Protein AF-A0A752V2S8-F1 (afdb_monomer_lite)

Structure (mmCIF, N/CA/C/O backbone):
data_AF-A0A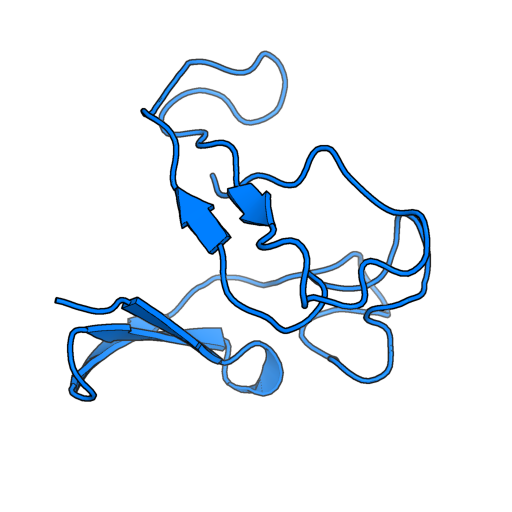752V2S8-F1
#
_entry.id   AF-A0A752V2S8-F1
#
loop_
_atom_site.group_PDB
_atom_site.id
_atom_site.type_symbol
_atom_site.label_atom_id
_atom_site.label_alt_id
_atom_site.label_comp_id
_atom_site.label_asym_id
_atom_site.label_entity_id
_atom_site.label_seq_id
_atom_site.pdbx_PDB_ins_code
_atom_site.Cartn_x
_atom_site.Cartn_y
_atom_site.Cartn_z
_atom_site.occupancy
_atom_site.B_iso_or_equiv
_atom_site.auth_seq_id
_atom_site.auth_comp_id
_atom_site.auth_asym_id
_atom_site.auth_atom_id
_atom_site.pdbx_PDB_model_num
ATOM 1 N N . MET A 1 1 ? -6.730 4.345 16.533 1.00 73.50 1 MET A N 1
ATOM 2 C CA . MET A 1 1 ? -7.552 4.268 15.309 1.00 73.50 1 MET A CA 1
ATOM 3 C C . MET A 1 1 ? -6.714 3.579 14.244 1.00 73.50 1 MET A C 1
ATOM 5 O O . MET A 1 1 ? -5.628 4.072 13.966 1.00 73.50 1 MET A O 1
ATOM 9 N N . SER A 1 2 ? -7.133 2.418 13.740 1.00 88.19 2 SER A N 1
ATOM 10 C CA . SER A 1 2 ? -6.336 1.606 12.808 1.00 88.19 2 SER A CA 1
ATOM 11 C C . SER A 1 2 ? -7.108 1.298 11.529 1.00 88.19 2 SER A C 1
ATOM 13 O O . SER A 1 2 ? -8.261 0.864 11.564 1.00 88.19 2 SER A O 1
ATOM 15 N N . TRP A 1 3 ? -6.450 1.520 10.395 1.00 93.31 3 TRP A N 1
ATOM 16 C CA . TRP A 1 3 ? -6.913 1.065 9.090 1.00 93.31 3 TRP A CA 1
ATOM 17 C C . TRP A 1 3 ? -6.296 -0.297 8.779 1.00 93.31 3 TRP A C 1
ATOM 19 O O . TRP A 1 3 ? -5.097 -0.493 8.973 1.00 93.31 3 TRP A O 1
ATOM 29 N N . VAL A 1 4 ? -7.101 -1.232 8.276 1.00 96.12 4 VAL A N 1
ATOM 30 C CA . VAL A 1 4 ? -6.647 -2.556 7.833 1.00 96.12 4 VAL A CA 1
ATOM 31 C C . VAL A 1 4 ? -7.103 -2.786 6.401 1.00 96.12 4 VAL A C 1
ATOM 33 O O . VAL A 1 4 ? -8.298 -2.780 6.111 1.00 96.12 4 VAL A O 1
ATOM 36 N N . TYR A 1 5 ? -6.145 -3.038 5.512 1.00 95.81 5 TYR A N 1
ATOM 37 C CA . TYR A 1 5 ? -6.409 -3.458 4.141 1.00 95.81 5 TYR A CA 1
ATOM 38 C C . TYR A 1 5 ? -6.206 -4.967 4.001 1.00 95.81 5 TYR A C 1
ATOM 40 O O . TYR A 1 5 ? -5.126 -5.488 4.283 1.00 95.81 5 TYR A O 1
ATOM 48 N N . LYS A 1 6 ? -7.234 -5.684 3.540 1.00 96.06 6 LYS A N 1
ATOM 49 C CA . LYS A 1 6 ? -7.143 -7.122 3.254 1.00 96.06 6 LYS A CA 1
ATOM 50 C C . LYS A 1 6 ? -6.902 -7.333 1.761 1.00 96.06 6 LYS A C 1
ATOM 52 O O . LYS A 1 6 ? -7.857 -7.335 1.000 1.00 96.06 6 LYS A O 1
ATOM 57 N N . ILE A 1 7 ? -5.653 -7.572 1.352 1.00 94.94 7 ILE A N 1
ATOM 58 C CA . ILE A 1 7 ? -5.232 -7.682 -0.065 1.00 94.94 7 ILE A CA 1
ATOM 59 C C . ILE A 1 7 ? -6.137 -8.617 -0.884 1.00 94.94 7 ILE A C 1
ATOM 61 O O . ILE A 1 7 ? -6.694 -8.198 -1.894 1.00 94.94 7 ILE A O 1
ATOM 65 N N . LYS A 1 8 ? -6.330 -9.861 -0.422 1.00 94.31 8 LYS A N 1
ATOM 66 C CA . LYS A 1 8 ? -7.115 -10.880 -1.142 1.00 94.31 8 LYS A CA 1
ATOM 67 C C . LYS A 1 8 ? -8.591 -10.519 -1.286 1.00 94.31 8 LYS A C 1
ATOM 69 O O . LYS A 1 8 ? -9.183 -10.802 -2.318 1.00 94.31 8 LYS A O 1
ATOM 74 N N . ALA A 1 9 ? -9.161 -9.899 -0.256 1.00 94.94 9 ALA A N 1
ATOM 75 C CA . ALA A 1 9 ? -10.562 -9.484 -0.224 1.00 94.94 9 ALA A CA 1
ATOM 76 C C . ALA A 1 9 ? -10.768 -8.051 -0.725 1.00 94.94 9 ALA A C 1
ATOM 78 O O . ALA A 1 9 ? -11.897 -7.598 -0.796 1.00 94.94 9 ALA A O 1
ATOM 79 N N . HIS A 1 10 ? -9.687 -7.339 -1.061 1.00 94.44 10 HIS A N 1
ATOM 80 C CA . HIS A 1 10 ? -9.689 -5.959 -1.534 1.00 94.44 10 HIS A CA 1
ATOM 81 C C . HIS A 1 10 ? -10.496 -4.981 -0.655 1.00 94.44 10 HIS A C 1
ATOM 83 O O . HIS A 1 10 ? -10.802 -3.883 -1.090 1.00 94.44 10 HIS A O 1
ATOM 89 N N . THR A 1 11 ? -10.738 -5.310 0.616 1.00 96.19 11 THR A N 1
ATOM 90 C CA . THR A 1 11 ? -11.563 -4.509 1.534 1.00 96.19 11 THR A CA 1
ATOM 91 C C . THR A 1 11 ? -10.718 -3.662 2.484 1.00 96.19 11 THR A C 1
ATOM 93 O O . THR A 1 11 ? -9.739 -4.171 3.048 1.00 96.19 11 THR A O 1
ATOM 96 N N . PHE A 1 12 ? -11.155 -2.434 2.757 1.00 95.06 12 PHE A N 1
ATOM 97 C CA . PHE A 1 12 ? -10.653 -1.586 3.838 1.00 95.06 12 PHE A CA 1
ATOM 98 C C . PHE A 1 12 ? -11.570 -1.631 5.060 1.00 95.06 12 PHE A C 1
ATOM 100 O O . PHE A 1 12 ? -12.793 -1.551 4.948 1.00 95.06 12 PHE A O 1
ATOM 107 N N . HIS A 1 13 ? -10.954 -1.727 6.237 1.00 97.12 13 HIS A N 1
ATOM 108 C CA . HIS A 1 13 ? -11.629 -1.729 7.530 1.00 97.12 13 HIS A CA 1
ATOM 109 C C . HIS A 1 13 ? -11.059 -0.624 8.412 1.00 97.12 13 HIS A C 1
ATOM 111 O O . HIS A 1 13 ? -9.840 -0.476 8.491 1.00 97.12 13 HIS A O 1
ATOM 117 N N . LEU A 1 14 ? -11.925 0.107 9.108 1.00 95.62 14 LEU A N 1
ATOM 118 C CA . LEU A 1 14 ? -11.553 1.081 10.129 1.00 95.62 14 LEU A CA 1
ATOM 119 C C . LEU A 1 14 ? -11.974 0.537 11.491 1.00 95.62 14 LEU A C 1
ATOM 121 O O . LEU A 1 14 ? -13.156 0.300 11.726 1.00 95.62 14 LEU A O 1
ATOM 125 N N . ASN A 1 15 ? -11.005 0.312 12.381 1.00 94.50 15 ASN A N 1
ATOM 126 C CA . ASN A 1 15 ? -11.234 -0.278 13.706 1.00 94.50 15 ASN A CA 1
ATOM 127 C C . ASN A 1 15 ? -12.045 -1.595 13.650 1.00 94.50 15 ASN A C 1
ATOM 129 O O . ASN A 1 15 ? -12.887 -1.856 14.502 1.00 94.50 15 ASN A O 1
ATOM 133 N N . GLY A 1 16 ? -11.814 -2.413 12.617 1.00 94.12 16 GLY A N 1
ATOM 134 C CA . GLY A 1 16 ? -12.498 -3.696 12.412 1.00 94.12 16 GLY A CA 1
ATOM 135 C C . GLY A 1 16 ? -13.838 -3.624 11.671 1.00 94.12 16 GLY A C 1
ATOM 136 O O . GLY A 1 16 ? -14.336 -4.668 11.259 1.00 94.12 16 GLY A O 1
ATOM 137 N N . ALA A 1 17 ? -14.394 -2.431 11.441 1.00 96.75 17 ALA A N 1
ATOM 138 C CA . ALA A 1 17 ? -15.606 -2.254 10.647 1.00 96.75 17 ALA A CA 1
ATOM 139 C C . ALA A 1 17 ? -15.267 -2.044 9.167 1.00 96.75 17 ALA A C 1
ATOM 141 O O . ALA A 1 17 ? -14.453 -1.178 8.839 1.00 96.75 17 ALA A O 1
ATOM 142 N N . TYR A 1 18 ? -15.921 -2.791 8.273 1.00 97.19 18 TYR A N 1
ATOM 143 C CA . TYR A 1 18 ? -15.831 -2.577 6.825 1.00 97.19 18 TYR A CA 1
ATOM 144 C C . TYR A 1 18 ? -16.179 -1.128 6.469 1.00 97.19 18 TYR A C 1
ATOM 146 O O . TYR A 1 18 ? -17.087 -0.546 7.060 1.00 97.19 18 TYR A O 1
ATOM 154 N N . GLN A 1 19 ? -15.454 -0.554 5.511 1.00 97.38 19 GLN A N 1
ATOM 155 C CA . GLN A 1 19 ? -15.700 0.801 5.022 1.00 97.38 19 GLN A CA 1
ATOM 156 C C . GLN A 1 19 ? -15.982 0.810 3.520 1.00 97.38 19 GLN A C 1
ATOM 158 O O . GLN A 1 19 ? -17.005 1.335 3.093 1.00 97.38 19 GLN A O 1
ATOM 163 N N . PHE A 1 20 ? -15.076 0.246 2.719 1.00 96.31 20 PHE A N 1
ATOM 164 C CA . PHE A 1 20 ? -15.183 0.238 1.260 1.00 96.31 20 PHE A CA 1
ATOM 165 C C . PHE A 1 20 ? -14.222 -0.777 0.630 1.00 96.31 20 PHE A C 1
ATOM 167 O O . PHE A 1 20 ? -13.306 -1.286 1.287 1.00 96.31 20 PHE A O 1
ATOM 174 N N . ASP A 1 21 ? -14.394 -1.001 -0.672 1.00 95.88 21 ASP A N 1
ATOM 175 C CA . ASP A 1 21 ? -13.506 -1.822 -1.490 1.00 95.88 21 ASP A CA 1
ATOM 176 C C . ASP A 1 21 ? -12.492 -0.986 -2.275 1.00 95.88 21 ASP A C 1
ATOM 178 O O . ASP A 1 21 ? -12.792 0.050 -2.869 1.00 95.88 21 ASP A O 1
ATOM 182 N N . ALA A 1 22 ? -11.265 -1.487 -2.321 1.00 92.44 22 ALA A N 1
ATOM 183 C CA . ALA A 1 22 ? -10.241 -1.076 -3.259 1.00 92.44 22 ALA A CA 1
ATOM 184 C C . ALA A 1 22 ? -10.485 -1.711 -4.635 1.00 92.44 22 ALA A C 1
ATOM 186 O O . ALA A 1 22 ? -11.177 -2.718 -4.776 1.00 92.44 22 ALA A O 1
ATOM 187 N N . ARG A 1 23 ? -9.814 -1.180 -5.661 1.00 92.12 23 ARG A N 1
ATOM 188 C CA . ARG A 1 23 ? -9.838 -1.780 -7.003 1.00 92.12 23 ARG A CA 1
ATOM 189 C C . ARG A 1 23 ? -8.986 -3.046 -7.080 1.00 92.12 23 ARG A C 1
ATOM 191 O O . ARG A 1 23 ? -9.491 -4.119 -7.389 1.00 92.12 23 ARG A O 1
ATOM 198 N N . TYR A 1 24 ? -7.678 -2.915 -6.864 1.00 91.81 24 TYR A N 1
ATOM 199 C CA . TYR A 1 24 ? -6.732 -4.032 -6.868 1.00 91.81 24 TYR A CA 1
ATOM 200 C C . TYR A 1 24 ? -5.381 -3.615 -6.272 1.00 91.81 24 TYR A C 1
ATOM 202 O O . TYR A 1 24 ? -5.059 -2.430 -6.222 1.00 91.81 24 TYR A O 1
ATOM 210 N N . ALA A 1 25 ? -4.558 -4.601 -5.917 1.00 92.56 25 ALA A N 1
ATOM 211 C CA . ALA A 1 25 ? -3.140 -4.440 -5.611 1.00 92.56 25 ALA A CA 1
ATOM 212 C C . ALA A 1 25 ? -2.302 -5.413 -6.457 1.00 92.56 25 ALA A C 1
ATOM 214 O O . ALA A 1 25 ? -2.648 -6.585 -6.564 1.00 92.56 25 ALA A O 1
ATOM 215 N N . GLY A 1 26 ? -1.193 -4.947 -7.040 1.00 93.38 26 GLY A N 1
ATOM 216 C CA . GLY A 1 26 ? -0.321 -5.750 -7.914 1.00 93.38 26 GLY A CA 1
ATOM 217 C C . GLY A 1 26 ? -0.618 -5.608 -9.417 1.00 93.38 26 GLY A C 1
ATOM 218 O O . GLY A 1 26 ? -1.621 -5.028 -9.832 1.00 93.38 26 GLY A O 1
ATOM 219 N N . ARG A 1 27 ? 0.286 -6.105 -10.264 1.00 93.81 27 ARG A N 1
ATOM 220 C CA . ARG A 1 27 ? 0.170 -6.088 -11.734 1.00 93.81 27 ARG A CA 1
ATOM 221 C C . ARG A 1 27 ? -0.783 -7.176 -12.252 1.00 93.81 27 ARG A C 1
ATOM 223 O O . ARG A 1 27 ? -1.059 -8.133 -11.528 1.00 93.81 27 ARG A O 1
ATOM 230 N N . PRO A 1 28 ? -1.268 -7.081 -13.511 1.00 94.94 28 PRO A N 1
ATOM 231 C CA . PRO A 1 28 ? -1.967 -8.191 -14.166 1.00 94.94 28 PRO A CA 1
ATOM 232 C C . PRO A 1 28 ? -1.197 -9.514 -14.012 1.00 94.94 28 PRO A C 1
ATOM 234 O O . PRO A 1 28 ? 0.020 -9.531 -14.176 1.00 94.94 28 PRO A O 1
ATOM 237 N N . GLY A 1 29 ? -1.897 -10.590 -13.642 1.00 95.19 29 GLY A N 1
ATOM 238 C CA . GLY A 1 29 ? -1.302 -11.893 -13.304 1.00 95.19 29 GLY A CA 1
ATOM 239 C C . GLY A 1 29 ? -0.885 -12.069 -11.835 1.00 95.19 29 GLY A C 1
ATOM 240 O O . GLY A 1 29 ? -0.663 -13.192 -11.412 1.00 95.19 29 GLY A O 1
ATOM 241 N N . PHE A 1 30 ? -0.832 -10.989 -11.047 1.00 96.19 30 PHE A N 1
ATOM 242 C CA . PHE A 1 30 ? -0.416 -11.001 -9.632 1.00 96.19 30 PHE A CA 1
ATOM 243 C C . PHE A 1 30 ? -1.410 -10.265 -8.717 1.00 96.19 30 PHE A C 1
ATOM 245 O O . PHE A 1 30 ? -1.112 -9.983 -7.555 1.00 96.19 30 PHE A O 1
ATOM 252 N N . LYS A 1 31 ? -2.575 -9.882 -9.256 1.00 95.31 31 LYS A N 1
ATOM 253 C CA . LYS A 1 31 ? -3.543 -9.032 -8.561 1.00 95.31 31 LYS A CA 1
ATOM 254 C C . LYS A 1 31 ? -4.094 -9.725 -7.322 1.00 95.31 31 LYS A C 1
ATOM 256 O O . LYS A 1 31 ? -4.572 -10.849 -7.411 1.00 95.31 31 LYS A O 1
ATOM 261 N N . ASN A 1 32 ? -4.098 -9.003 -6.206 1.00 94.50 32 ASN A N 1
ATOM 262 C CA . ASN A 1 32 ? -4.745 -9.383 -4.950 1.00 94.50 32 ASN A CA 1
ATOM 263 C C . ASN A 1 32 ? -4.239 -10.711 -4.352 1.00 94.50 32 ASN A C 1
ATOM 265 O O . ASN A 1 32 ? -4.870 -11.260 -3.454 1.00 94.50 32 ASN A O 1
ATOM 269 N N . ASP A 1 33 ? -3.087 -11.214 -4.796 1.00 96.12 33 ASP A N 1
ATOM 270 C CA . ASP A 1 33 ? -2.517 -12.453 -4.278 1.00 96.12 33 ASP A CA 1
ATOM 271 C C . ASP A 1 33 ? -1.285 -12.175 -3.412 1.00 96.12 33 ASP A C 1
ATOM 273 O O . ASP A 1 33 ? -0.184 -11.929 -3.912 1.00 96.12 33 ASP A O 1
ATOM 277 N N . SER A 1 34 ? -1.475 -12.225 -2.091 1.00 94.94 34 SER A N 1
ATOM 278 C CA . SER A 1 34 ? -0.404 -12.003 -1.114 1.00 94.94 34 SER A CA 1
ATOM 279 C C . SER A 1 34 ? 0.708 -13.052 -1.174 1.00 94.94 34 SER A C 1
ATOM 281 O O . SER A 1 34 ? 1.790 -12.787 -0.665 1.00 94.94 34 SER A O 1
ATOM 283 N N . ALA A 1 35 ? 0.496 -14.213 -1.805 1.00 96.44 35 ALA A N 1
ATOM 284 C CA . ALA A 1 35 ? 1.582 -15.168 -2.034 1.00 96.44 35 ALA A CA 1
ATOM 285 C C . ALA A 1 35 ? 2.679 -14.580 -2.941 1.00 96.44 35 ALA A C 1
ATOM 287 O O . ALA A 1 35 ? 3.843 -14.958 -2.849 1.00 96.44 35 ALA A O 1
ATOM 288 N N . ASN A 1 36 ? 2.325 -13.597 -3.772 1.00 97.00 36 ASN A N 1
ATOM 289 C CA . ASN A 1 36 ? 3.244 -12.929 -4.683 1.00 97.00 36 ASN A CA 1
ATOM 290 C C . ASN A 1 36 ? 3.870 -11.657 -4.100 1.00 97.00 36 ASN A C 1
ATOM 292 O O . ASN A 1 36 ? 4.507 -10.899 -4.829 1.00 97.00 36 ASN A O 1
ATOM 296 N N . GLU A 1 37 ? 3.711 -11.380 -2.807 1.00 96.31 37 GLU A N 1
ATOM 297 C CA . GLU A 1 37 ? 4.129 -10.110 -2.208 1.00 96.31 37 GLU A CA 1
ATOM 298 C C . GLU A 1 37 ? 5.648 -9.858 -2.227 1.00 96.31 37 GLU A C 1
ATOM 300 O O . GLU A 1 37 ? 6.082 -8.715 -2.125 1.00 96.31 37 GLU A O 1
ATOM 305 N N . CYS A 1 38 ? 6.478 -10.881 -2.430 1.00 96.81 38 CYS A N 1
ATOM 306 C CA . CYS A 1 38 ? 7.918 -10.697 -2.632 1.00 96.81 38 CYS A CA 1
ATOM 307 C C . CYS A 1 38 ? 8.326 -10.566 -4.111 1.00 96.81 38 CYS A C 1
ATOM 309 O O . CYS A 1 38 ? 9.493 -10.311 -4.406 1.00 96.81 38 CYS A O 1
ATOM 311 N N . VAL A 1 39 ? 7.394 -10.692 -5.064 1.00 96.81 39 VAL A N 1
ATOM 312 C CA . VAL A 1 39 ? 7.708 -10.579 -6.495 1.00 96.81 39 VAL A CA 1
ATOM 313 C C . VAL A 1 39 ? 7.884 -9.104 -6.863 1.00 96.81 39 VAL A C 1
ATOM 315 O O . VAL A 1 39 ? 6.914 -8.357 -7.037 1.00 96.81 39 VAL A O 1
ATOM 318 N N . ARG A 1 40 ? 9.144 -8.673 -6.984 1.00 94.44 40 ARG A N 1
ATOM 319 C CA . ARG A 1 40 ? 9.530 -7.287 -7.288 1.00 94.44 40 ARG A CA 1
ATOM 320 C C . ARG A 1 40 ? 8.793 -6.744 -8.519 1.00 94.44 40 ARG A C 1
ATOM 322 O O . ARG A 1 40 ? 8.637 -7.434 -9.523 1.00 94.44 40 ARG A O 1
ATOM 329 N N . ASP A 1 41 ? 8.308 -5.507 -8.405 1.00 90.75 41 ASP A N 1
ATOM 330 C CA . ASP A 1 41 ? 7.581 -4.746 -9.435 1.00 90.75 41 ASP A CA 1
ATOM 331 C C . ASP A 1 41 ? 6.296 -5.383 -9.998 1.00 90.75 41 ASP A C 1
ATOM 333 O O . ASP A 1 41 ? 5.669 -4.793 -10.882 1.00 90.75 41 ASP A O 1
ATOM 337 N N . LYS A 1 42 ? 5.861 -6.542 -9.482 1.00 95.19 42 LYS A N 1
ATOM 338 C CA . LYS A 1 42 ? 4.676 -7.275 -9.957 1.00 95.19 42 LYS A CA 1
ATOM 339 C C . LYS A 1 42 ? 3.671 -7.552 -8.845 1.00 95.19 42 LYS A C 1
ATOM 341 O O . LYS A 1 42 ? 2.488 -7.274 -9.023 1.00 95.19 42 LYS A O 1
ATOM 346 N N . GLY A 1 43 ? 4.137 -8.081 -7.720 1.00 96.06 43 GLY A N 1
ATOM 347 C CA . GLY A 1 43 ? 3.301 -8.489 -6.602 1.00 96.06 43 GLY A CA 1
ATOM 348 C C . GLY A 1 43 ? 2.594 -7.333 -5.896 1.00 96.06 43 GLY A C 1
ATOM 349 O O . GLY A 1 43 ? 3.032 -6.176 -6.011 1.00 96.06 43 GLY A O 1
ATOM 350 N N . PRO A 1 44 ? 1.536 -7.629 -5.123 1.00 96.38 44 PRO A N 1
ATOM 351 C CA . PRO A 1 44 ? 0.883 -6.640 -4.274 1.00 96.38 44 PRO A CA 1
ATOM 352 C C . PRO A 1 44 ? 1.835 -6.121 -3.187 1.00 96.38 44 PRO A C 1
ATOM 354 O O . PRO A 1 44 ? 2.997 -6.530 -3.094 1.00 96.38 44 PRO A O 1
ATOM 357 N N . LEU A 1 45 ? 1.346 -5.173 -2.389 1.00 95.81 45 LEU A N 1
ATOM 358 C CA . LEU A 1 45 ? 2.070 -4.654 -1.234 1.00 95.81 45 LEU A CA 1
ATOM 359 C C . LEU A 1 45 ? 2.447 -5.812 -0.286 1.00 95.81 45 LEU A C 1
ATOM 361 O O . LEU A 1 45 ? 1.571 -6.626 0.008 1.00 95.81 45 LEU A O 1
ATOM 365 N N . PRO A 1 46 ? 3.699 -5.895 0.195 1.00 96.56 46 PRO A N 1
ATOM 366 C CA . PRO A 1 46 ? 4.041 -6.777 1.305 1.00 96.56 46 PRO A CA 1
ATOM 367 C C . PRO A 1 46 ? 3.128 -6.551 2.513 1.00 96.56 46 PRO A C 1
ATOM 369 O O . PRO A 1 46 ? 2.752 -5.424 2.832 1.00 96.56 46 PRO A O 1
ATOM 372 N N . ARG A 1 47 ? 2.721 -7.626 3.182 1.00 96.62 47 ARG A N 1
ATOM 373 C CA . ARG A 1 47 ? 1.934 -7.521 4.412 1.00 96.62 47 ARG A CA 1
ATOM 374 C C . ARG A 1 47 ? 2.778 -6.915 5.534 1.00 96.62 47 ARG A C 1
ATOM 376 O O . ARG A 1 47 ? 3.963 -7.211 5.671 1.00 96.62 47 ARG A O 1
ATOM 383 N N . GLY A 1 48 ? 2.144 -6.090 6.361 1.00 96.00 48 GLY A N 1
ATOM 384 C CA . GLY A 1 48 ? 2.778 -5.480 7.523 1.00 96.00 48 GLY A CA 1
ATOM 385 C C . GLY A 1 48 ? 2.111 -4.178 7.946 1.00 96.00 48 GLY A C 1
ATOM 386 O O . GLY A 1 48 ? 1.044 -3.816 7.442 1.00 96.00 48 GLY A O 1
ATOM 387 N N . THR A 1 49 ? 2.759 -3.476 8.870 1.00 96.81 49 THR A N 1
ATOM 388 C CA . THR A 1 49 ? 2.295 -2.191 9.402 1.00 96.81 49 THR A CA 1
ATOM 389 C C . THR A 1 49 ? 2.962 -1.041 8.661 1.00 96.81 49 THR A C 1
ATOM 391 O O . THR A 1 49 ? 4.168 -1.059 8.419 1.00 96.81 49 THR A O 1
ATOM 394 N N . TYR A 1 50 ? 2.188 -0.026 8.288 1.00 96.38 50 TYR A N 1
ATOM 395 C CA . TYR A 1 50 ? 2.684 1.116 7.528 1.00 96.38 50 TYR A CA 1
ATOM 396 C C . TYR A 1 50 ? 2.227 2.426 8.152 1.00 96.38 50 TYR A C 1
ATOM 398 O O . TYR A 1 50 ? 1.074 2.555 8.561 1.00 96.38 50 TYR A O 1
ATOM 406 N N . THR A 1 51 ? 3.104 3.423 8.124 1.00 95.75 51 THR A N 1
ATOM 407 C CA . THR A 1 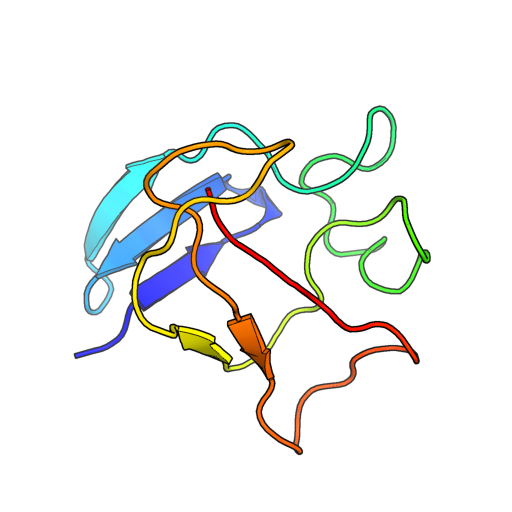51 ? 2.713 4.821 8.302 1.00 95.75 51 THR A CA 1
ATOM 408 C C . THR A 1 51 ? 2.289 5.382 6.949 1.00 95.75 51 THR A C 1
ATOM 410 O O . THR A 1 51 ? 3.048 5.313 5.978 1.00 95.75 51 THR A O 1
ATOM 413 N N . ILE A 1 52 ? 1.079 5.939 6.880 1.00 95.19 52 ILE A N 1
ATOM 414 C CA . ILE A 1 52 ? 0.579 6.643 5.695 1.00 95.19 52 ILE A CA 1
ATOM 415 C C . ILE A 1 52 ? 1.036 8.099 5.791 1.00 95.19 52 ILE A C 1
ATOM 417 O O . ILE A 1 52 ? 0.681 8.807 6.731 1.00 95.19 52 ILE A O 1
ATOM 421 N N . GLY A 1 53 ? 1.861 8.527 4.839 1.00 95.50 53 GLY A N 1
ATOM 422 C CA . GLY A 1 53 ? 2.301 9.916 4.732 1.00 95.50 53 GLY A CA 1
ATOM 423 C C . GLY A 1 53 ? 1.204 10.847 4.199 1.00 95.50 53 GLY A C 1
ATOM 424 O O . GLY A 1 53 ? 0.159 10.379 3.742 1.00 95.50 53 GLY A O 1
ATOM 425 N N . PRO A 1 54 ? 1.443 12.169 4.203 1.00 96.50 54 PRO A N 1
ATOM 426 C CA . PRO A 1 54 ? 0.492 13.133 3.662 1.00 96.50 54 PRO A CA 1
ATOM 427 C C . PRO A 1 54 ? 0.222 12.888 2.172 1.00 96.50 54 PRO A C 1
ATOM 429 O O . PRO A 1 54 ? 1.085 12.400 1.432 1.00 96.50 54 PRO A O 1
ATOM 432 N N . ALA A 1 55 ? -0.980 13.261 1.733 1.00 97.19 55 ALA A N 1
ATOM 433 C CA . ALA A 1 55 ? -1.337 13.248 0.323 1.00 97.19 55 ALA A CA 1
ATOM 434 C C . ALA A 1 55 ? -0.507 14.281 -0.452 1.00 97.19 55 ALA A C 1
ATOM 436 O O . ALA A 1 55 ? -0.297 15.404 0.003 1.00 97.19 55 ALA A O 1
ATOM 437 N N . PHE A 1 56 ? -0.051 13.902 -1.641 1.00 97.56 56 PHE A N 1
ATOM 438 C CA . PHE A 1 56 ? 0.702 14.762 -2.543 1.00 97.56 56 PHE A CA 1
ATOM 439 C C . PHE A 1 56 ? 0.337 14.470 -4.002 1.00 97.56 56 PHE A C 1
ATOM 441 O O . PHE A 1 56 ? -0.320 13.476 -4.328 1.00 97.56 56 PHE A O 1
ATOM 448 N N . PHE A 1 57 ? 0.765 15.358 -4.897 1.00 97.88 57 PHE A N 1
ATOM 449 C CA . PHE A 1 57 ? 0.629 15.155 -6.333 1.00 97.88 57 PHE A CA 1
ATOM 450 C C . PHE A 1 57 ? 1.806 14.339 -6.877 1.00 97.88 57 PHE A C 1
ATOM 452 O O . PHE A 1 57 ? 2.960 14.751 -6.756 1.00 97.88 57 PHE A O 1
ATOM 459 N N . HIS A 1 58 ? 1.522 13.215 -7.536 1.00 96.62 58 HIS A N 1
ATOM 460 C CA . HIS A 1 58 ? 2.536 12.411 -8.217 1.00 96.62 58 HIS A CA 1
ATOM 461 C C . HIS A 1 58 ? 2.349 12.469 -9.746 1.00 96.62 58 HIS A C 1
ATOM 463 O O . HIS A 1 58 ? 1.221 12.330 -10.224 1.00 96.62 58 HIS A O 1
ATOM 469 N N . PRO A 1 59 ? 3.415 12.606 -10.562 1.00 96.50 59 PRO A N 1
ATOM 470 C CA . PRO A 1 59 ? 3.280 12.772 -12.015 1.00 96.50 59 PRO A CA 1
ATOM 471 C C . PRO A 1 59 ? 2.485 11.663 -12.721 1.00 96.50 59 PRO A C 1
ATOM 473 O O . PRO A 1 59 ? 1.801 11.927 -13.708 1.00 96.50 59 PRO A O 1
ATOM 476 N N . ARG A 1 60 ? 2.550 10.426 -12.205 1.00 94.12 60 ARG A N 1
ATOM 477 C CA . ARG A 1 60 ? 1.873 9.255 -12.787 1.00 94.12 60 ARG A CA 1
ATOM 478 C C . ARG A 1 60 ? 0.489 8.999 -12.193 1.00 94.12 60 ARG A C 1
ATOM 480 O O . ARG A 1 60 ? -0.437 8.695 -12.931 1.00 94.12 60 ARG A O 1
ATOM 487 N N . THR A 1 61 ? 0.372 9.079 -10.871 1.00 93.94 61 THR A N 1
ATOM 488 C CA . THR A 1 61 ? -0.826 8.659 -10.116 1.00 93.94 61 THR A CA 1
ATOM 489 C C . THR A 1 61 ? -1.695 9.837 -9.681 1.00 93.94 61 THR A C 1
ATOM 491 O O . THR A 1 61 ? -2.791 9.636 -9.183 1.00 93.94 61 THR A O 1
ATOM 494 N N . ARG A 1 62 ? -1.252 11.063 -9.988 1.00 94.25 62 ARG A N 1
ATOM 495 C CA . ARG A 1 62 ? -1.966 12.333 -9.812 1.00 94.25 62 ARG A CA 1
ATOM 496 C C . ARG A 1 62 ? -2.259 12.639 -8.342 1.00 94.25 62 ARG A C 1
ATOM 498 O O . ARG A 1 62 ? -1.433 12.338 -7.479 1.00 94.25 62 ARG A O 1
ATOM 505 N N . ALA A 1 63 ? -3.333 13.387 -8.093 1.00 93.44 63 ALA A N 1
ATOM 506 C CA . ALA A 1 63 ? -3.725 13.827 -6.761 1.00 93.44 63 ALA A CA 1
ATOM 507 C C . ALA A 1 63 ? -4.037 12.632 -5.848 1.00 93.44 63 ALA A C 1
ATOM 509 O O . ALA A 1 63 ? -4.304 11.537 -6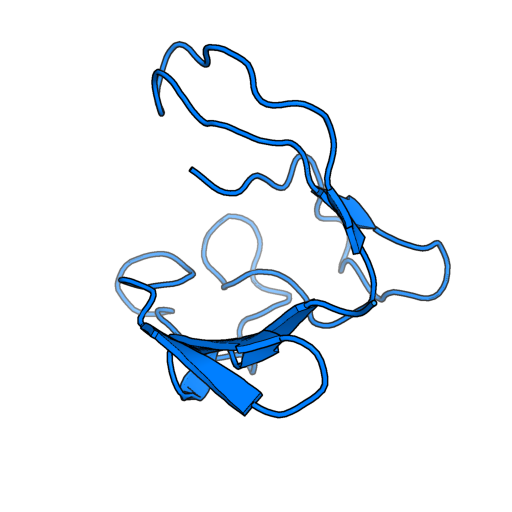.334 1.00 93.44 63 ALA A O 1
ATOM 510 N N . TRP A 1 64 ? -4.012 12.866 -4.534 1.00 94.62 64 TRP A N 1
ATOM 511 C CA . TRP A 1 64 ? -4.315 11.856 -3.509 1.00 94.62 64 TRP A CA 1
ATOM 512 C C . TRP A 1 64 ? -3.364 10.653 -3.470 1.00 94.62 64 TRP A C 1
ATOM 514 O O . TRP A 1 64 ? -3.686 9.625 -2.883 1.00 94.62 64 TRP A O 1
ATOM 524 N N . THR A 1 65 ? -2.148 10.801 -4.006 1.00 96.69 65 THR A N 1
ATOM 525 C CA . THR A 1 65 ? -1.091 9.808 -3.790 1.00 96.69 65 THR A CA 1
ATOM 526 C C . THR A 1 65 ? -0.503 9.988 -2.392 1.00 96.69 65 THR A C 1
ATOM 528 O O . THR A 1 65 ? -0.170 11.103 -2.005 1.00 96.69 65 THR A O 1
ATOM 531 N N . MET A 1 66 ? -0.332 8.909 -1.635 1.00 97.00 66 MET A N 1
ATOM 532 C CA . MET A 1 66 ? 0.281 8.913 -0.302 1.00 97.00 66 MET A CA 1
ATOM 533 C C . MET A 1 66 ? 1.381 7.855 -0.238 1.00 97.00 66 MET A C 1
ATOM 535 O O . MET A 1 66 ? 1.211 6.746 -0.745 1.00 97.00 66 MET A O 1
ATOM 539 N N . ARG A 1 67 ? 2.519 8.181 0.385 1.00 97.19 67 ARG A N 1
ATOM 540 C CA . ARG A 1 67 ? 3.610 7.215 0.600 1.00 97.19 67 ARG A CA 1
ATOM 541 C C . ARG A 1 67 ? 3.273 6.286 1.759 1.00 97.19 67 ARG A C 1
ATOM 543 O O . ARG A 1 67 ? 2.778 6.743 2.785 1.00 97.19 67 ARG A O 1
ATOM 550 N N . LEU A 1 68 ? 3.610 5.011 1.609 1.00 96.81 68 LEU A N 1
ATOM 551 C CA . LEU A 1 68 ? 3.556 4.033 2.687 1.00 96.81 68 LEU A CA 1
ATOM 552 C C . LEU A 1 68 ? 4.971 3.769 3.195 1.00 96.81 68 LEU A C 1
ATOM 554 O O . LEU A 1 68 ? 5.806 3.221 2.471 1.00 96.81 68 LEU A O 1
ATOM 558 N N . MET A 1 69 ? 5.236 4.156 4.440 1.00 97.12 69 MET A N 1
ATOM 559 C CA . MET A 1 69 ? 6.505 3.881 5.105 1.00 97.12 69 MET A CA 1
ATOM 560 C C . MET A 1 69 ? 6.364 2.606 5.944 1.00 97.12 69 MET A C 1
ATOM 562 O O . MET A 1 69 ? 5.566 2.608 6.884 1.00 97.12 69 MET A O 1
ATOM 566 N N . PRO A 1 70 ? 7.051 1.504 5.588 1.00 97.38 70 PRO A N 1
ATOM 567 C CA . PRO A 1 70 ? 6.952 0.258 6.334 1.00 97.38 70 PRO A CA 1
ATOM 568 C C . PRO A 1 70 ? 7.603 0.396 7.705 1.00 97.38 70 PRO A C 1
ATOM 570 O O . PRO A 1 70 ? 8.626 1.065 7.854 1.00 97.38 70 PRO A O 1
ATOM 573 N N . TYR A 1 71 ? 7.025 -0.287 8.683 1.00 97.00 71 TYR A N 1
ATOM 574 C CA . TYR A 1 71 ? 7.667 -0.507 9.968 1.00 97.00 71 TYR A CA 1
ATOM 575 C C . TYR A 1 71 ? 8.884 -1.440 9.809 1.00 97.00 71 TYR A C 1
ATOM 577 O O . TYR A 1 71 ? 8.854 -2.310 8.927 1.00 97.00 71 TYR A O 1
ATOM 585 N N . PRO A 1 72 ? 9.948 -1.277 10.622 1.00 95.94 72 PRO A N 1
ATOM 586 C CA . PRO A 1 72 ? 11.172 -2.078 10.517 1.00 95.94 72 PRO A CA 1
ATOM 587 C C . PRO A 1 72 ? 10.953 -3.593 10.622 1.00 95.94 72 PRO A C 1
ATOM 589 O O . PRO A 1 72 ? 11.711 -4.363 10.041 1.00 95.94 72 PRO A O 1
ATOM 592 N N . GLU A 1 73 ? 9.912 -4.025 11.332 1.00 97.06 73 GLU A N 1
ATOM 593 C CA . GLU A 1 73 ? 9.568 -5.433 11.540 1.00 97.06 73 GLU A CA 1
ATOM 594 C C . GLU A 1 73 ? 8.986 -6.097 10.283 1.00 97.06 73 GLU A C 1
ATOM 596 O O . GLU A 1 73 ? 8.909 -7.327 10.196 1.00 97.06 73 GLU A O 1
ATOM 601 N N . ASN A 1 74 ? 8.560 -5.309 9.295 1.00 96.81 74 ASN A N 1
ATOM 602 C CA . ASN A 1 74 ? 7.950 -5.861 8.103 1.00 96.81 74 ASN A CA 1
ATOM 603 C C . ASN A 1 74 ? 8.996 -6.473 7.150 1.00 96.81 74 ASN A C 1
ATOM 605 O O . ASN A 1 74 ? 10.000 -5.852 6.797 1.00 96.81 74 ASN A O 1
ATOM 609 N N . GLN A 1 75 ? 8.681 -7.637 6.583 1.00 96.19 75 GLN A N 1
ATOM 610 C CA . GLN A 1 75 ? 9.499 -8.273 5.547 1.00 96.19 75 GLN A CA 1
ATOM 611 C C . GLN A 1 75 ? 9.216 -7.661 4.167 1.00 96.19 75 GLN A C 1
ATOM 613 O O . GLN A 1 75 ? 8.298 -8.067 3.460 1.00 96.19 75 GLN A O 1
ATOM 618 N N . MET A 1 76 ? 10.011 -6.664 3.764 1.00 96.25 76 MET A N 1
ATOM 619 C CA . MET A 1 76 ? 9.815 -5.951 2.488 1.00 96.25 76 MET A CA 1
ATOM 620 C C . MET A 1 76 ? 10.395 -6.657 1.257 1.00 96.25 76 MET A C 1
ATOM 622 O O . MET A 1 76 ? 10.236 -6.165 0.141 1.00 96.25 76 MET A O 1
ATOM 626 N N . CYS A 1 77 ? 11.093 -7.781 1.431 1.00 95.94 77 CYS 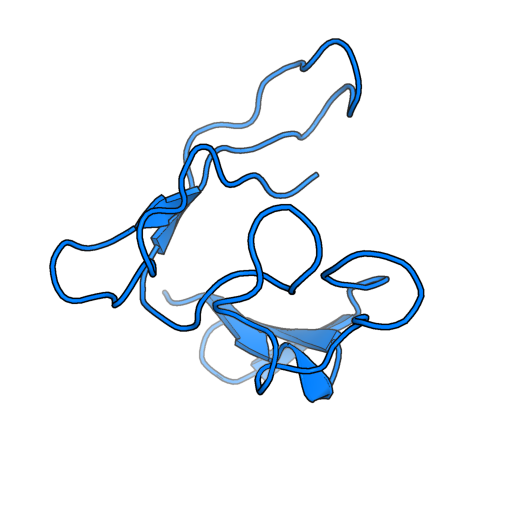A N 1
ATOM 627 C CA . CYS A 1 77 ? 11.722 -8.540 0.342 1.00 95.94 77 CYS A CA 1
ATOM 628 C C . CYS A 1 77 ? 12.604 -7.663 -0.587 1.00 95.94 77 CYS A C 1
ATOM 630 O O . CYS A 1 77 ? 12.590 -7.813 -1.809 1.00 95.94 77 CYS A O 1
ATOM 632 N N . GLY A 1 78 ? 13.319 -6.675 -0.027 1.00 94.88 78 GLY A N 1
ATOM 633 C CA . GLY A 1 78 ? 14.154 -5.729 -0.788 1.00 94.88 78 GLY A CA 1
ATOM 634 C C . GLY A 1 78 ? 13.382 -4.720 -1.658 1.00 94.88 78 GLY A C 1
ATOM 635 O O . GLY A 1 78 ? 13.959 -4.111 -2.565 1.00 94.88 78 GLY A O 1
ATOM 636 N N . ARG A 1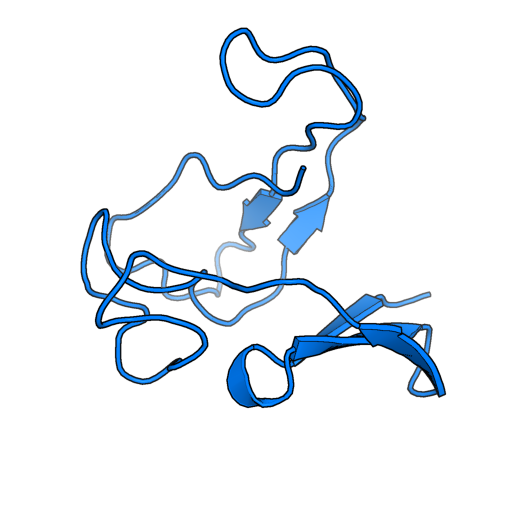 79 ? 12.072 -4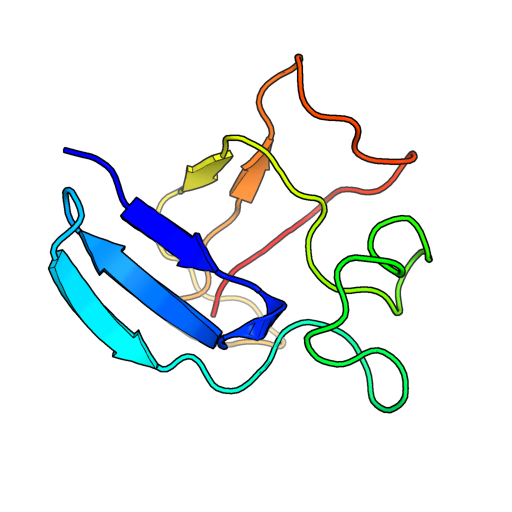.556 -1.432 1.00 96.06 79 ARG A N 1
ATOM 637 C CA . ARG A 1 79 ? 11.189 -3.615 -2.140 1.00 96.06 79 ARG A CA 1
ATOM 638 C C . ARG A 1 79 ? 10.959 -2.343 -1.310 1.00 96.06 79 ARG A C 1
ATOM 640 O O . ARG A 1 79 ? 11.144 -2.331 -0.099 1.00 96.06 79 ARG A O 1
ATOM 647 N N . GLY A 1 80 ? 10.532 -1.267 -1.968 1.00 94.56 80 GLY A N 1
ATOM 648 C CA . GLY A 1 80 ? 10.289 0.026 -1.327 1.00 94.56 80 GLY A CA 1
ATOM 649 C C . GLY A 1 80 ? 9.482 0.972 -2.212 1.00 94.56 80 GLY A C 1
ATOM 650 O O . GLY A 1 80 ? 8.910 0.552 -3.217 1.00 94.56 80 GLY A O 1
ATOM 651 N N . ALA A 1 81 ? 9.454 2.254 -1.833 1.00 92.94 81 ALA A N 1
ATOM 652 C CA . ALA A 1 81 ? 8.732 3.322 -2.537 1.00 92.94 81 ALA A CA 1
ATOM 653 C C . ALA A 1 81 ? 7.230 3.036 -2.752 1.00 92.94 81 ALA A C 1
ATOM 655 O O . ALA A 1 81 ? 6.640 3.447 -3.751 1.00 92.94 81 ALA A O 1
ATOM 656 N N . PHE A 1 82 ? 6.612 2.337 -1.800 1.00 95.50 82 PHE A N 1
ATOM 657 C CA . PHE A 1 82 ? 5.199 1.988 -1.848 1.00 95.50 82 PHE A CA 1
ATOM 658 C C . PHE A 1 82 ? 4.303 3.218 -1.717 1.00 95.50 82 PHE A C 1
ATOM 660 O O . PHE A 1 82 ? 4.605 4.156 -0.972 1.00 95.50 82 PHE A O 1
ATOM 667 N N . MET A 1 83 ? 3.185 3.200 -2.435 1.00 95.38 83 MET A N 1
ATOM 668 C CA . MET A 1 83 ? 2.196 4.270 -2.430 1.00 95.38 83 MET A CA 1
ATOM 669 C C . MET A 1 83 ? 0.783 3.692 -2.507 1.00 95.38 83 MET A C 1
ATOM 671 O O . MET A 1 83 ? 0.585 2.605 -3.052 1.00 95.38 83 MET A O 1
ATOM 675 N N . ILE A 1 84 ? -0.180 4.457 -2.004 1.00 94.19 84 ILE A N 1
ATOM 676 C CA . ILE A 1 84 ? -1.611 4.321 -2.303 1.00 94.19 84 ILE A CA 1
ATOM 677 C C . ILE A 1 84 ? -2.055 5.561 -3.079 1.00 94.19 84 ILE A C 1
ATOM 679 O O . ILE A 1 84 ? -1.479 6.633 -2.880 1.00 94.19 84 ILE A O 1
ATOM 683 N N . HIS A 1 85 ? -3.013 5.409 -3.988 1.00 92.56 85 HIS A N 1
ATOM 684 C CA . HIS A 1 85 ? -3.529 6.472 -4.850 1.00 92.56 85 HIS A CA 1
ATOM 685 C C . HIS A 1 85 ? -4.897 6.089 -5.425 1.00 92.56 85 HIS A C 1
ATOM 687 O O . HIS A 1 85 ? -5.201 4.872 -5.452 1.00 92.56 85 HIS A O 1
#

Organism: NCBI:txid224729

Sequence (85 aa):
MSWVYKIKAHTFHLNGAYQFDARYAGRPGFKNDSANECVRDKGPLPRGTYTIGPAFFHPRTRAWTMRLMPYPENQMCGRGAFMIH

pLDDT: mean 95.15, std 2.89, range [73.5, 97.88]

Foldseek 3Di:
DDWDAQLQQQFIDDVNHTDDGDDWFFAVVATSPQVCCLVPRGHGPFDADWDWADWDADPPPGTRKTATHGDPPTDNNPDGRDIDD

Radius of gyration: 12.7 Å; chains: 1; bounding box: 30×30×30 Å

Secondary structure (DSSP, 8-state):
--EEEETTTTEEEETTEEEEE----SSTTSTT-GGGTTSTTTS-PPSS-EEEEEEEEETTTEEEEEEEEE-TTS--TT----EE-